Protein AF-S6SLD1-F1 (afdb_monomer)

Organism: NCBI:txid1194404

Foldseek 3Di:
DDDDPPPRWDDDPPFTDDPVVRWTPDFDPVPCVVDPDRTDDDLDDDDDPPPDPDDDDDDQAAEAEDPCVLCQQQLNDPPDPVSSVNSVVNNVVCVVLVQDSDPVSVVLVNVQVSVQRVDPVFFPDWDADPVAIKTWGWGWDHGSVRDIWIKTWMFGQDPSRYTYTDDIDTDD

InterPro domains:
  IPR022385 Rhs repeat-associated core [TIGR03696] (1-53)
  IPR050708 Type VI secretion system VgrG/RHS [PTHR32305] (1-53)

Secondary structure (DSSP, 8-state):
--B-TTT--EEETTEEEETTTTEESS--TTGGGG-S-TTPPPS-SSS---S--SS----S--EE--HHHHHHHTT---S-HHHHHHHHHHHHHHHHHT--SSHHHHHHHHHHHHHHHH-GGGEEEEEEETTEEEEEEEEEEE-TTS-EEEEEEEEEE-TTS-EEEEEEEEE-

Radius of gyration: 18.61 Å; Cα contacts (8 Å, |Δi|>4): 256; chains: 1; bounding box: 34×60×42 Å

Solvent-accessible surface area (backbone atoms only — not comparable to full-atom values): 10409 Å² total; per-residue (Å²): 137,65,82,50,87,90,75,75,40,49,63,55,99,87,50,58,35,42,77,93,77,73,37,57,82,65,79,61,92,73,50,76,83,78,44,99,58,73,58,66,70,72,63,60,96,86,73,82,80,75,90,67,93,66,81,94,74,95,64,93,54,48,64,43,72,58,77,71,50,55,35,31,51,59,41,62,32,80,91,42,75,71,57,28,53,54,9,41,55,38,26,54,48,31,55,61,19,49,44,49,102,44,72,68,34,51,47,54,54,51,51,51,52,43,52,52,73,69,45,76,91,35,60,75,47,74,54,72,58,100,91,46,39,35,38,33,32,52,44,82,44,64,25,61,60,75,35,72,42,38,34,46,32,33,27,37,50,45,97,84,49,32,34,32,60,73,48,78,41,81,54,133

Nearest PDB structures (foldseek):
  6cp9-assembly2_C  TM=9.437E-01  e=2.302E-13  Klebsiella pneumoniae 342
  6cp9-assembly4_G  TM=9.442E-01  e=2.039E-13  Klebsiella pneumoniae 342
  3doa-assembly1_A  TM=5.435E-01  e=3.043E+00  Staphylococcus aureus subsp. aureus Mu50
  6ud7-assembly1_A  TM=6.053E-01  e=4.939E+00  Homo sapiens
  6sn9-assembly1_E  TM=4.819E-01  e=3.435E+00  Escherichia coli

Sequence (172 aa):
QYFDVETGLHYNTFRYYDPEIGRFITQDPIGLSGGDNLYVYAPNPYGWVDPLGWCKGSENGSLEIAPGKFDYLFGRAASNAHNAARSNQLALEMKRLGVSDNSAGRQMLTEHLALSTKNQGNVMSTFSNQYGKFEVRESLFIGPSGKAANFQSTFQVLDDGTRKLITLIPLH

pLDDT: mean 70.53, std 22.32, range [30.64, 96.19]

Structure (mmCIF, N/CA/C/O backbone):
data_AF-S6SLD1-F1
#
_entry.id   AF-S6SLD1-F1
#
loop_
_atom_site.group_PDB
_atom_site.id
_atom_site.type_symbol
_atom_site.label_atom_id
_atom_site.label_alt_id
_atom_site.label_comp_id
_atom_site.label_asym_id
_atom_site.label_entity_id
_atom_site.label_seq_id
_atom_site.pdbx_PDB_ins_code
_atom_site.Cartn_x
_atom_site.Cartn_y
_atom_site.Cartn_z
_atom_site.occupancy
_atom_site.B_iso_or_equiv
_atom_site.auth_seq_id
_atom_site.auth_comp_id
_atom_site.auth_asym_id
_atom_site.auth_atom_id
_atom_site.pdbx_PDB_model_num
ATOM 1 N N . GLN A 1 1 ? -2.238 -29.899 3.021 1.00 44.25 1 GLN A N 1
ATOM 2 C CA . GLN A 1 1 ? -1.394 -30.328 1.888 1.00 44.25 1 GLN A CA 1
ATOM 3 C C . GLN A 1 1 ? -1.149 -31.821 2.065 1.00 44.25 1 GLN A C 1
ATOM 5 O O . GLN A 1 1 ? -0.704 -32.191 3.144 1.00 44.25 1 GLN A O 1
ATOM 10 N N . TYR A 1 2 ? -1.547 -32.666 1.107 1.00 31.75 2 TYR A N 1
ATOM 11 C CA . TYR A 1 2 ? -1.350 -34.122 1.183 1.00 31.75 2 TYR A CA 1
ATOM 12 C C . TYR A 1 2 ? -0.303 -34.516 0.142 1.00 31.75 2 TYR A C 1
ATOM 14 O O . TYR A 1 2 ? -0.370 -34.061 -0.999 1.00 31.75 2 TYR A O 1
ATOM 22 N N . PHE A 1 3 ? 0.697 -35.275 0.569 1.00 34.91 3 PHE A N 1
ATOM 23 C CA . PHE A 1 3 ? 1.792 -35.744 -0.269 1.00 34.91 3 PHE A CA 1
ATOM 24 C C . PHE A 1 3 ? 1.503 -37.197 -0.641 1.00 34.91 3 PHE A C 1
ATOM 26 O O . PHE A 1 3 ? 1.315 -38.013 0.260 1.00 34.91 3 PHE A O 1
ATOM 33 N N . ASP A 1 4 ? 1.417 -37.497 -1.937 1.00 39.97 4 ASP A N 1
ATOM 34 C CA . ASP A 1 4 ? 1.273 -38.866 -2.432 1.00 39.97 4 ASP A CA 1
ATOM 35 C C . ASP A 1 4 ? 2.647 -39.385 -2.880 1.00 39.97 4 ASP A C 1
ATOM 37 O O . ASP A 1 4 ? 3.289 -38.832 -3.776 1.00 39.97 4 ASP A O 1
ATOM 41 N N . VAL A 1 5 ? 3.117 -40.418 -2.182 1.00 39.75 5 VAL A N 1
ATOM 42 C CA . VAL A 1 5 ? 4.481 -40.958 -2.252 1.00 39.75 5 VAL A CA 1
ATOM 43 C C . VAL A 1 5 ? 4.741 -41.757 -3.532 1.00 39.75 5 VAL A C 1
ATOM 45 O O . VAL A 1 5 ? 5.901 -41.937 -3.891 1.00 39.75 5 VAL A O 1
ATOM 48 N N . GLU A 1 6 ? 3.711 -42.209 -4.252 1.00 47.53 6 GLU A N 1
ATOM 49 C CA . GLU A 1 6 ? 3.911 -43.110 -5.399 1.00 47.53 6 GLU A CA 1
ATOM 50 C C . GLU A 1 6 ? 4.171 -42.411 -6.745 1.00 47.53 6 GLU A C 1
ATOM 52 O O . GLU A 1 6 ? 4.686 -43.052 -7.657 1.00 47.53 6 GLU A O 1
ATOM 57 N N . THR A 1 7 ? 3.883 -41.110 -6.897 1.00 45.09 7 THR A N 1
ATOM 58 C CA . THR A 1 7 ? 4.038 -40.409 -8.196 1.00 45.09 7 THR A CA 1
ATOM 59 C C . THR A 1 7 ? 4.957 -39.190 -8.171 1.00 45.09 7 THR A C 1
ATOM 61 O O . THR A 1 7 ? 5.269 -38.648 -9.227 1.00 45.09 7 THR A O 1
ATOM 64 N N . GLY A 1 8 ? 5.392 -38.728 -6.993 1.00 47.50 8 GLY A N 1
ATOM 65 C CA . GLY A 1 8 ? 6.176 -37.490 -6.863 1.00 47.50 8 GLY A CA 1
ATOM 66 C C . GLY A 1 8 ? 5.401 -36.214 -7.233 1.00 47.50 8 GLY A C 1
ATOM 67 O O . GLY A 1 8 ? 5.978 -35.128 -7.259 1.00 47.50 8 GLY A O 1
ATOM 68 N N . LEU A 1 9 ? 4.095 -36.325 -7.502 1.00 42.97 9 LEU A N 1
ATOM 69 C CA . LEU A 1 9 ? 3.230 -35.222 -7.903 1.00 42.97 9 LEU A CA 1
ATOM 70 C C . LEU A 1 9 ? 2.500 -34.643 -6.691 1.00 42.97 9 LEU A C 1
ATOM 72 O O . LEU A 1 9 ? 1.964 -35.357 -5.843 1.00 42.97 9 LEU A O 1
ATOM 76 N N . HIS A 1 10 ? 2.434 -33.315 -6.632 1.00 42.06 10 HIS A N 1
ATOM 77 C CA . HIS A 1 10 ? 1.720 -32.616 -5.570 1.00 42.06 10 HIS A CA 1
ATOM 78 C C . HIS A 1 10 ? 0.305 -32.268 -6.035 1.00 42.06 10 HIS A C 1
ATOM 80 O O . HIS A 1 10 ? 0.115 -31.475 -6.960 1.00 42.06 10 HIS A O 1
ATOM 86 N N . TYR A 1 11 ? -0.697 -32.850 -5.374 1.00 34.38 11 TYR A N 1
ATOM 87 C CA . TYR A 1 11 ? -2.103 -32.566 -5.646 1.00 34.38 11 TYR A CA 1
ATOM 88 C C . TYR A 1 11 ? -2.521 -31.248 -4.981 1.00 34.38 11 TYR A C 1
ATOM 90 O O . TYR A 1 11 ? -2.506 -31.133 -3.752 1.00 34.38 11 TYR A O 1
ATOM 98 N N . ASN A 1 12 ? -2.915 -30.254 -5.783 1.00 40.66 12 ASN A N 1
ATOM 99 C CA . ASN A 1 12 ? -3.479 -28.997 -5.292 1.00 40.66 12 ASN A CA 1
ATOM 100 C C . ASN A 1 12 ? -4.874 -28.797 -5.894 1.00 40.66 12 ASN A C 1
ATOM 102 O O . ASN A 1 12 ? -5.021 -28.335 -7.025 1.00 40.66 12 ASN A O 1
ATOM 106 N N . THR A 1 13 ? -5.866 -29.228 -5.107 1.00 49.62 13 THR A N 1
ATOM 107 C CA . THR A 1 13 ? -7.328 -29.121 -5.275 1.00 49.62 13 THR A CA 1
ATOM 108 C C . THR A 1 13 ? -7.927 -29.578 -6.616 1.00 49.62 13 THR A C 1
ATOM 110 O O . THR A 1 13 ? -8.766 -30.475 -6.576 1.00 49.62 13 THR A O 1
ATOM 113 N N . PHE A 1 14 ? -7.512 -29.055 -7.777 1.00 41.00 14 PHE A N 1
ATOM 114 C CA . PHE A 1 14 ? -8.045 -29.439 -9.100 1.00 41.00 14 PHE A CA 1
ATOM 115 C C . PHE A 1 14 ? -7.012 -29.595 -10.233 1.00 41.00 14 PHE A C 1
ATOM 117 O O . PHE A 1 14 ? -7.414 -29.821 -11.375 1.00 41.00 14 PHE A O 1
ATOM 124 N N . ARG A 1 15 ? -5.698 -29.495 -9.974 1.00 48.22 15 ARG A N 1
ATOM 125 C CA . ARG A 1 15 ? -4.665 -29.749 -11.000 1.00 48.22 15 ARG A CA 1
ATOM 126 C C . ARG A 1 15 ? -3.425 -30.437 -10.448 1.00 48.22 15 ARG A C 1
ATOM 128 O O . ARG A 1 15 ? -3.032 -30.225 -9.303 1.00 48.22 15 ARG A O 1
ATOM 135 N N . TYR A 1 16 ? -2.796 -31.221 -11.318 1.00 43.38 16 TYR A N 1
ATOM 136 C CA . TYR A 1 16 ? -1.529 -31.894 -11.059 1.00 43.38 16 TYR A CA 1
ATOM 137 C C . TYR A 1 16 ? -0.365 -30.959 -11.418 1.00 43.38 16 TYR A C 1
ATOM 139 O O . TYR A 1 16 ? -0.314 -30.398 -12.518 1.00 43.38 16 TYR A O 1
ATOM 147 N N . TYR A 1 17 ? 0.540 -30.758 -10.462 1.00 40.16 17 TYR A N 1
ATOM 148 C CA . TYR A 1 17 ? 1.777 -29.998 -10.627 1.00 40.16 17 TYR A CA 1
ATOM 149 C C . TYR A 1 17 ? 2.955 -30.964 -10.732 1.00 40.16 17 TYR A C 1
ATOM 151 O O . TYR A 1 17 ? 3.095 -31.839 -9.874 1.00 40.16 17 TYR A O 1
ATOM 159 N N . ASP A 1 18 ? 3.788 -30.780 -11.757 1.00 44.66 18 ASP A N 1
ATOM 160 C CA . ASP A 1 18 ? 5.010 -31.555 -11.956 1.00 44.66 18 ASP A CA 1
ATOM 161 C C . ASP A 1 18 ? 6.235 -30.731 -11.498 1.00 44.66 18 ASP A C 1
ATOM 163 O O . ASP A 1 18 ? 6.575 -29.713 -12.123 1.00 44.66 18 ASP A O 1
ATOM 167 N N . PRO A 1 19 ? 6.888 -31.131 -10.390 1.00 42.94 19 PRO A N 1
ATOM 168 C CA . PRO A 1 19 ? 8.026 -30.415 -9.832 1.00 42.94 19 PRO A CA 1
ATOM 169 C C . PRO A 1 19 ? 9.317 -30.538 -10.654 1.00 42.94 19 PRO A C 1
ATOM 171 O O . PRO A 1 19 ? 10.206 -29.714 -10.447 1.00 42.94 19 PRO A O 1
ATOM 174 N N . GLU A 1 20 ? 9.446 -31.487 -11.589 1.00 44.47 20 GLU A N 1
ATOM 175 C CA . GLU A 1 20 ? 10.663 -31.624 -12.409 1.00 44.47 20 GLU A CA 1
ATOM 176 C C . GLU A 1 20 ? 10.761 -30.548 -13.497 1.00 44.47 20 GLU A C 1
ATOM 178 O O . GLU A 1 20 ? 11.855 -30.143 -13.894 1.00 44.47 20 GLU A O 1
ATOM 183 N N . ILE A 1 21 ? 9.617 -30.049 -13.969 1.00 44.12 21 ILE A N 1
ATOM 184 C CA . ILE A 1 21 ? 9.541 -29.116 -15.101 1.00 44.12 21 ILE A CA 1
ATOM 185 C C . ILE A 1 21 ? 9.052 -27.716 -14.724 1.00 44.12 21 ILE A C 1
ATOM 187 O O . ILE A 1 21 ? 9.109 -26.821 -15.568 1.00 44.12 21 ILE A O 1
ATOM 191 N N . GLY A 1 22 ? 8.574 -27.517 -13.490 1.00 48.03 22 GLY A N 1
ATOM 192 C CA . GLY A 1 22 ? 8.152 -26.212 -12.972 1.00 48.03 22 GLY A CA 1
ATOM 193 C C . GLY A 1 22 ? 6.896 -25.641 -13.638 1.00 48.03 22 GLY A C 1
ATOM 194 O O . GLY A 1 22 ? 6.783 -24.424 -13.785 1.00 48.03 22 GLY A O 1
ATOM 195 N N . ARG A 1 23 ? 5.970 -26.495 -14.101 1.00 40.22 23 ARG A N 1
ATOM 196 C CA . ARG A 1 23 ? 4.750 -26.084 -14.832 1.00 40.22 23 ARG A CA 1
ATOM 197 C C . ARG A 1 23 ? 3.560 -26.978 -14.486 1.00 40.22 23 ARG A C 1
ATOM 199 O O . ARG A 1 23 ? 3.723 -28.122 -14.068 1.00 40.22 23 ARG A O 1
ATOM 206 N N . PHE A 1 24 ? 2.350 -26.465 -14.700 1.00 47.28 24 PHE A N 1
ATOM 207 C CA . PHE A 1 24 ? 1.130 -27.270 -14.629 1.00 47.28 24 PHE A CA 1
ATOM 208 C C . PHE A 1 24 ? 0.946 -28.084 -15.914 1.00 47.28 24 PHE A C 1
ATOM 210 O O . PHE A 1 24 ? 1.130 -27.565 -17.014 1.00 47.28 24 PHE A O 1
ATOM 217 N N . ILE A 1 25 ? 0.525 -29.343 -15.780 1.00 43.56 25 ILE A N 1
ATOM 218 C CA . ILE A 1 25 ? 0.263 -30.239 -16.923 1.00 43.56 25 ILE A CA 1
ATOM 219 C C . ILE A 1 25 ? -1.162 -30.089 -17.493 1.00 43.56 25 ILE A C 1
ATOM 221 O O . ILE A 1 25 ? -1.564 -30.837 -18.378 1.00 43.56 25 ILE A O 1
ATOM 225 N N . THR A 1 26 ? -1.949 -29.133 -16.983 1.00 40.78 26 THR A N 1
ATOM 226 C CA . THR A 1 26 ? -3.359 -28.905 -17.354 1.00 40.78 26 THR A CA 1
ATOM 227 C C . THR A 1 26 ? -3.648 -27.419 -17.591 1.00 40.78 26 THR A C 1
ATOM 229 O O . THR A 1 26 ? -3.170 -26.559 -16.857 1.00 40.78 26 THR A O 1
ATOM 232 N N . GLN A 1 27 ? -4.432 -27.131 -18.635 1.00 40.22 27 GLN A N 1
ATOM 233 C CA . GLN A 1 27 ? -4.681 -25.794 -19.196 1.00 40.22 27 GLN A CA 1
ATOM 234 C C . GLN A 1 27 ? -5.633 -24.940 -18.325 1.00 40.22 27 GLN A C 1
ATOM 236 O O . GLN A 1 27 ? -6.609 -25.470 -17.792 1.00 40.22 27 GLN A O 1
ATOM 241 N N . ASP A 1 28 ? -5.355 -23.634 -18.186 1.00 38.69 28 ASP A N 1
ATOM 242 C CA . ASP A 1 28 ? -6.126 -22.623 -17.422 1.00 38.69 28 ASP A CA 1
ATOM 243 C C . ASP A 1 28 ? -7.572 -22.423 -17.957 1.00 38.69 28 ASP A C 1
ATOM 245 O O . ASP A 1 28 ? -7.722 -22.317 -19.177 1.00 38.69 28 ASP A O 1
ATOM 249 N N . PRO A 1 29 ? -8.655 -22.362 -17.133 1.00 42.44 29 PRO A N 1
ATOM 250 C CA . PRO A 1 29 ? -10.024 -22.234 -17.631 1.00 42.44 29 PRO A CA 1
ATOM 251 C C . PRO A 1 29 ? -10.415 -20.779 -17.970 1.00 42.44 29 PRO A C 1
ATOM 253 O O . PRO A 1 29 ? -11.464 -20.585 -18.577 1.00 42.44 29 PRO A O 1
ATOM 256 N N . ILE A 1 30 ? -9.615 -19.763 -17.600 1.00 40.09 30 ILE A N 1
ATOM 257 C CA . ILE A 1 30 ? -9.877 -18.336 -17.905 1.00 40.09 30 ILE A CA 1
ATOM 258 C C . ILE A 1 30 ? -9.419 -17.938 -19.322 1.00 40.09 30 ILE A C 1
ATOM 260 O O . ILE A 1 30 ? -9.819 -16.897 -19.848 1.00 40.09 30 ILE A O 1
ATOM 264 N N . GLY A 1 31 ? -8.626 -18.784 -19.983 1.00 43.62 31 GLY A N 1
ATOM 265 C CA . GLY A 1 31 ? -8.135 -18.534 -21.338 1.00 43.62 31 GLY A CA 1
ATOM 266 C C . GLY A 1 31 ? -7.283 -17.260 -21.455 1.00 43.62 31 GLY A C 1
ATOM 267 O O . GLY A 1 31 ? -6.686 -16.785 -20.493 1.00 43.62 31 GLY A O 1
ATOM 268 N N . LEU A 1 32 ? -7.226 -16.687 -22.660 1.00 38.78 32 LEU A N 1
ATOM 269 C CA . LEU A 1 32 ? -6.359 -15.553 -23.031 1.00 38.78 32 LEU A CA 1
ATOM 270 C C . LEU A 1 32 ? -6.637 -14.232 -22.283 1.00 38.78 32 LEU A C 1
ATOM 272 O O . LEU A 1 32 ? -5.892 -13.270 -22.447 1.00 38.78 32 LEU A O 1
ATOM 276 N N . SER A 1 33 ? -7.671 -14.158 -21.440 1.00 45.25 33 SER A N 1
ATOM 277 C CA . SER A 1 33 ? -7.906 -12.991 -20.577 1.00 45.25 33 SER A CA 1
ATOM 278 C C . SER A 1 33 ? -6.978 -12.936 -19.353 1.00 45.25 33 SER A C 1
ATOM 280 O O . SER A 1 33 ? -6.928 -11.900 -18.696 1.00 45.25 33 SER A O 1
ATOM 282 N N . GLY A 1 34 ? -6.227 -14.011 -19.068 1.00 42.94 34 GLY A N 1
ATOM 283 C CA . GLY A 1 34 ? -5.207 -14.082 -18.010 1.00 42.94 34 GLY A CA 1
ATOM 284 C C . GLY A 1 34 ? -3.774 -13.743 -18.456 1.00 42.94 34 GLY A C 1
ATOM 285 O O . GLY A 1 34 ? -2.864 -13.753 -17.629 1.00 42.94 34 GLY A O 1
ATOM 286 N N . GLY A 1 35 ? -3.563 -13.430 -19.741 1.00 44.56 35 GLY A N 1
ATOM 287 C CA . GLY A 1 35 ? -2.254 -13.141 -20.343 1.00 44.56 35 GLY A CA 1
ATOM 288 C C . GLY A 1 35 ? -1.849 -14.137 -21.439 1.00 44.56 35 GLY A C 1
ATOM 289 O O . GLY A 1 35 ? -2.430 -15.211 -21.573 1.00 44.56 35 GLY A O 1
ATOM 290 N N . ASP A 1 36 ? -0.823 -13.786 -22.222 1.00 42.28 36 ASP A N 1
ATOM 291 C CA . ASP A 1 36 ? -0.394 -14.540 -23.418 1.00 42.28 36 ASP A CA 1
ATOM 292 C C . ASP A 1 36 ? 0.282 -15.893 -23.115 1.00 42.28 36 ASP A C 1
ATOM 294 O O . ASP A 1 36 ? 0.607 -16.648 -24.032 1.00 42.28 36 ASP A O 1
ATOM 298 N N . ASN A 1 37 ? 0.513 -16.227 -21.840 1.00 43.69 37 ASN A N 1
ATOM 299 C CA . ASN A 1 37 ? 1.206 -17.451 -21.447 1.00 43.69 37 ASN A CA 1
ATOM 300 C C . ASN A 1 37 ? 0.351 -18.318 -20.515 1.00 43.69 37 ASN A C 1
ATOM 302 O O . ASN A 1 37 ? 0.411 -18.217 -19.293 1.00 43.69 37 ASN A O 1
ATOM 306 N N . LEU A 1 38 ? -0.409 -19.219 -21.136 1.00 40.12 38 LEU A N 1
ATOM 307 C CA . LEU A 1 38 ? -1.368 -20.149 -20.521 1.00 40.12 38 LEU A CA 1
ATOM 308 C C . LEU A 1 38 ? -0.726 -21.231 -19.622 1.00 40.12 38 LEU A C 1
ATOM 310 O O . LEU A 1 38 ? -1.438 -22.065 -19.065 1.00 40.12 38 LEU A O 1
ATOM 314 N N . TYR A 1 39 ? 0.607 -21.240 -19.509 1.00 38.19 39 TYR A N 1
ATOM 315 C CA . TYR A 1 39 ? 1.396 -22.173 -18.695 1.00 38.19 39 TYR A CA 1
ATOM 316 C C . TYR A 1 39 ? 2.207 -21.473 -17.596 1.00 38.19 39 TYR A C 1
ATOM 318 O O . TYR A 1 39 ? 2.984 -22.128 -16.898 1.00 38.19 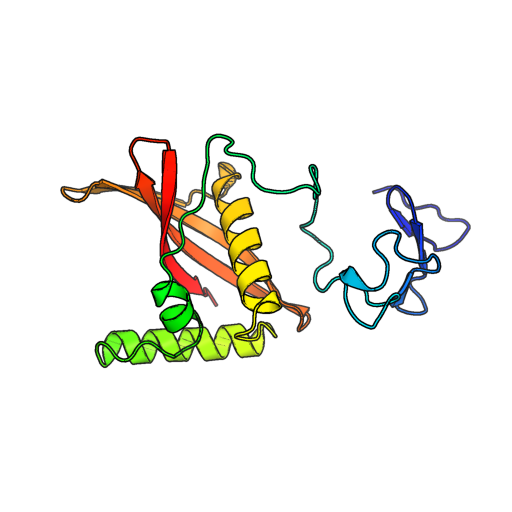39 TYR A O 1
ATOM 326 N N . VAL A 1 40 ? 2.075 -20.149 -17.451 1.00 41.47 40 VAL A N 1
ATOM 327 C CA . VAL A 1 40 ? 2.816 -19.401 -16.434 1.00 41.47 40 VAL A CA 1
ATOM 328 C C . VAL A 1 40 ? 2.241 -19.685 -15.056 1.00 41.47 40 VAL A C 1
ATOM 330 O O . VAL A 1 40 ? 1.076 -19.440 -14.756 1.00 41.47 40 VAL A O 1
ATOM 333 N N . TYR A 1 41 ? 3.118 -20.205 -14.207 1.00 41.03 41 TYR A N 1
ATOM 334 C CA . TYR A 1 41 ? 2.926 -20.286 -12.775 1.00 41.03 41 TYR A CA 1
ATOM 335 C C . TYR A 1 41 ? 2.703 -18.874 -12.216 1.00 41.03 41 TYR A C 1
ATOM 337 O O . TYR A 1 41 ? 3.535 -17.986 -12.421 1.00 41.03 41 TYR A O 1
ATOM 345 N N . ALA A 1 42 ? 1.570 -18.659 -11.541 1.00 40.88 42 ALA A N 1
ATOM 346 C CA . ALA A 1 42 ? 1.273 -17.396 -10.878 1.00 40.88 42 ALA A CA 1
ATOM 347 C C . ALA A 1 42 ? 2.448 -16.998 -9.958 1.00 40.88 42 ALA A C 1
ATOM 349 O O . ALA A 1 42 ? 3.018 -17.858 -9.283 1.00 40.88 42 ALA A O 1
ATOM 350 N N . PRO A 1 43 ? 2.833 -15.715 -9.911 1.00 44.59 43 PRO A N 1
ATOM 351 C CA . PRO A 1 43 ? 4.124 -15.284 -9.380 1.00 44.59 43 PRO A CA 1
ATOM 352 C C . PRO A 1 43 ? 4.234 -15.290 -7.842 1.00 44.59 43 PRO A C 1
ATOM 354 O O . PRO A 1 43 ? 4.994 -14.486 -7.305 1.00 44.59 43 PRO A O 1
ATOM 357 N N . ASN A 1 44 ? 3.508 -16.154 -7.112 1.00 43.03 44 ASN A N 1
ATOM 358 C CA . ASN A 1 44 ? 3.726 -16.362 -5.674 1.00 43.03 44 ASN A CA 1
ATOM 359 C C . ASN A 1 44 ? 3.000 -17.615 -5.083 1.00 43.03 44 ASN A C 1
ATOM 361 O O . ASN A 1 44 ? 1.768 -17.635 -5.081 1.00 43.03 44 ASN A O 1
ATOM 365 N N . PRO A 1 45 ? 3.700 -18.622 -4.506 1.00 35.25 45 PRO A N 1
ATOM 366 C CA . PRO A 1 45 ? 3.109 -19.903 -4.065 1.00 35.25 45 PRO A CA 1
ATOM 367 C C . PRO A 1 45 ? 2.336 -19.958 -2.733 1.00 35.25 45 PRO A C 1
ATOM 369 O O . PRO A 1 45 ? 1.765 -21.007 -2.446 1.00 35.25 45 PRO A O 1
ATOM 372 N N . TYR A 1 46 ? 2.363 -18.936 -1.865 1.00 38.72 46 TYR A N 1
ATOM 373 C CA . TYR A 1 46 ? 1.998 -19.134 -0.441 1.00 38.72 46 TYR A CA 1
ATOM 374 C C . TYR A 1 46 ? 0.777 -18.363 0.091 1.00 38.72 46 TYR A C 1
ATOM 376 O O . TYR A 1 46 ? 0.469 -18.495 1.273 1.00 38.72 46 TYR A O 1
ATOM 384 N N . GLY A 1 47 ? 0.056 -17.582 -0.722 1.00 38.06 47 GLY A N 1
ATOM 385 C CA . GLY A 1 47 ? -0.968 -16.666 -0.176 1.00 38.06 47 GLY A CA 1
ATOM 386 C C . GLY A 1 47 ? -2.336 -16.635 -0.849 1.00 38.06 47 GLY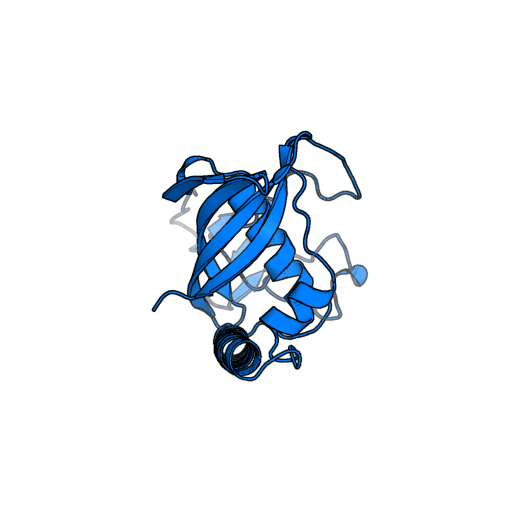 A C 1
ATOM 387 O O . GLY A 1 47 ? -3.256 -16.037 -0.299 1.00 38.06 47 GLY A O 1
ATOM 388 N N . TRP A 1 48 ? -2.502 -17.242 -2.020 1.00 39.62 48 TRP A N 1
ATOM 389 C CA . TRP A 1 48 ? -3.679 -16.978 -2.843 1.00 39.62 48 TRP A CA 1
ATOM 390 C C . TRP A 1 48 ? -4.732 -18.061 -2.655 1.00 39.62 48 TRP A C 1
ATOM 392 O O . TRP A 1 48 ? -4.927 -18.942 -3.486 1.00 39.62 48 TRP A O 1
ATOM 402 N N . VAL A 1 49 ? -5.427 -17.975 -1.523 1.00 35.22 49 VAL A N 1
ATOM 403 C CA . VAL A 1 49 ? -6.829 -18.379 -1.500 1.00 35.22 49 VAL A CA 1
ATOM 404 C C . VAL A 1 49 ? -7.582 -17.225 -2.152 1.00 35.22 49 VAL A C 1
ATOM 406 O O . VAL A 1 49 ? -7.698 -16.160 -1.551 1.00 35.22 49 VAL A O 1
ATOM 409 N N . ASP A 1 50 ? -8.043 -17.417 -3.385 1.00 40.97 50 ASP A N 1
ATOM 410 C CA . ASP A 1 50 ? -9.122 -16.626 -3.973 1.00 40.97 50 ASP A CA 1
ATOM 411 C C . ASP A 1 50 ? -10.438 -17.362 -3.678 1.00 40.97 50 ASP A C 1
ATOM 413 O O . ASP A 1 50 ? -10.736 -18.356 -4.342 1.00 40.97 50 ASP A O 1
ATOM 417 N N . PRO A 1 51 ? -11.213 -16.961 -2.653 1.00 42.44 51 PRO A N 1
ATOM 418 C CA . PRO A 1 51 ? -12.459 -17.635 -2.336 1.00 42.44 51 PRO A CA 1
ATOM 419 C C . PRO A 1 51 ? -13.635 -17.150 -3.195 1.00 42.44 51 PRO A C 1
ATOM 421 O O . PRO A 1 51 ? -14.713 -17.719 -3.045 1.00 42.44 51 PRO A O 1
ATOM 424 N N . LEU A 1 52 ? -13.500 -16.097 -4.021 1.00 39.12 52 LEU A N 1
ATOM 425 C CA . LEU A 1 52 ? -14.678 -15.445 -4.621 1.00 39.12 52 LEU A CA 1
ATOM 426 C C . LEU A 1 52 ? -14.568 -15.059 -6.098 1.00 39.12 52 LEU A C 1
ATOM 428 O O . LEU A 1 52 ? -15.620 -14.877 -6.698 1.00 39.12 52 LEU A O 1
ATOM 432 N N . GLY A 1 53 ? -13.382 -14.964 -6.703 1.00 36.41 53 GLY A N 1
ATOM 433 C CA . GLY A 1 53 ? -13.144 -14.903 -8.152 1.00 36.41 53 GLY A CA 1
ATOM 434 C C . GLY A 1 53 ? -13.909 -13.872 -8.991 1.00 36.41 53 GLY A C 1
ATOM 435 O O . GLY A 1 53 ? -13.808 -13.917 -10.213 1.00 36.41 53 GLY A O 1
ATOM 436 N N . TRP A 1 54 ? -14.760 -13.023 -8.425 1.00 30.64 54 TRP A N 1
ATOM 437 C CA . TRP A 1 54 ? -15.789 -12.310 -9.173 1.00 30.64 54 TRP A CA 1
ATOM 438 C C . TRP A 1 54 ? -15.943 -10.901 -8.575 1.00 30.64 54 TRP A C 1
ATOM 440 O O . TRP A 1 54 ? -16.027 -10.704 -7.369 1.00 30.64 54 TRP A O 1
ATOM 450 N N . CYS A 1 55 ? -15.887 -9.918 -9.469 1.00 34.00 55 CYS A N 1
ATOM 451 C CA . CYS A 1 55 ? -16.087 -8.473 -9.340 1.00 34.00 55 CYS A CA 1
ATOM 452 C C . CYS A 1 55 ? -16.697 -7.888 -8.040 1.00 34.00 55 CYS A C 1
ATOM 454 O O . CYS A 1 55 ? -17.721 -8.349 -7.561 1.00 34.00 55 CYS A O 1
ATOM 456 N N . LYS A 1 56 ? -16.149 -6.731 -7.612 1.00 43.31 56 LYS A N 1
ATOM 457 C CA . LYS A 1 56 ? -16.775 -5.663 -6.789 1.00 43.31 56 LYS A CA 1
ATOM 458 C C . LYS A 1 56 ? -17.852 -6.131 -5.785 1.00 43.31 56 LYS A C 1
ATOM 460 O O . LYS A 1 56 ? -19.040 -6.050 -6.077 1.00 43.31 56 LYS A O 1
ATOM 465 N N . GLY A 1 57 ? -17.433 -6.460 -4.565 1.00 32.88 57 GLY A N 1
ATOM 466 C CA . GLY A 1 57 ? -18.320 -6.657 -3.414 1.00 32.88 57 GLY A CA 1
ATOM 467 C C . GLY A 1 57 ? -17.807 -5.897 -2.195 1.00 32.88 57 GLY A C 1
ATOM 468 O O . GLY A 1 57 ? -16.664 -6.069 -1.779 1.00 32.88 57 GLY A O 1
ATOM 469 N N . SER A 1 58 ? -18.638 -4.997 -1.675 1.00 45.09 58 SER A N 1
ATOM 470 C CA . SER A 1 58 ? -18.486 -4.361 -0.370 1.00 45.09 58 SER A CA 1
ATOM 471 C C . SER A 1 58 ? -18.696 -5.427 0.705 1.00 45.09 58 SER A C 1
ATOM 473 O O . SER A 1 58 ? -19.813 -5.889 0.894 1.00 45.09 58 SER A O 1
ATOM 475 N N . GLU A 1 59 ? -17.637 -5.815 1.412 1.00 40.16 59 GLU A N 1
ATOM 476 C CA . GLU A 1 59 ? -17.743 -6.680 2.590 1.00 40.16 59 GLU A CA 1
ATOM 477 C C . GLU A 1 59 ? -16.776 -6.131 3.655 1.00 40.16 59 GLU A C 1
ATOM 479 O O . GLU A 1 59 ? -15.560 -6.276 3.535 1.00 40.16 59 GLU A O 1
ATOM 484 N N . ASN A 1 60 ? -17.323 -5.417 4.643 1.00 42.59 60 ASN A N 1
ATOM 485 C CA . ASN A 1 60 ? -16.729 -4.986 5.920 1.00 42.59 60 ASN A CA 1
ATOM 486 C C . ASN A 1 60 ? -15.205 -5.199 6.077 1.00 42.59 60 ASN A C 1
ATOM 488 O O . ASN A 1 60 ? -14.750 -6.196 6.638 1.00 42.59 60 ASN A O 1
ATOM 492 N N . GLY A 1 61 ? -14.420 -4.224 5.606 1.00 53.88 61 GLY A N 1
ATOM 493 C CA . GLY A 1 61 ? -12.951 -4.254 5.649 1.00 53.88 61 GLY A CA 1
ATOM 494 C C . GLY A 1 61 ? -12.275 -3.709 4.390 1.00 53.88 61 GLY A C 1
ATOM 495 O O . GLY A 1 61 ? -11.190 -4.170 4.034 1.00 53.88 61 GLY A O 1
ATOM 496 N N . SER A 1 62 ? -12.911 -2.759 3.698 1.00 75.56 62 SER A N 1
ATOM 497 C CA . SER A 1 62 ? -12.389 -2.113 2.492 1.00 75.56 62 SER A CA 1
ATOM 498 C C . SER A 1 62 ? -10.993 -1.546 2.741 1.00 75.56 62 SER A C 1
ATOM 500 O O . SER A 1 62 ? -10.759 -0.836 3.717 1.00 75.56 62 SER A O 1
ATOM 502 N N . LEU A 1 63 ? -10.052 -1.866 1.857 1.00 84.44 63 LEU A N 1
ATOM 503 C CA . LEU A 1 63 ? -8.766 -1.185 1.784 1.00 84.44 63 LEU A CA 1
ATOM 504 C C . LEU A 1 63 ? -8.919 0.038 0.876 1.00 84.44 63 LEU A C 1
ATOM 506 O O . LEU A 1 63 ? -9.340 -0.097 -0.271 1.00 84.44 63 LEU A O 1
ATOM 510 N N . GLU A 1 64 ? -8.514 1.212 1.352 1.00 89.38 64 GLU A N 1
ATOM 511 C CA . GLU A 1 64 ? -8.383 2.414 0.526 1.00 89.38 64 GLU A CA 1
ATOM 512 C C . GLU A 1 64 ? -6.899 2.745 0.314 1.00 89.38 64 GLU A C 1
ATOM 514 O O . GLU A 1 64 ? -6.163 3.013 1.265 1.00 89.38 64 GLU A O 1
ATOM 519 N N . ILE A 1 65 ? -6.455 2.781 -0.945 1.00 86.50 65 ILE A N 1
ATOM 520 C CA . ILE A 1 65 ? -5.142 3.309 -1.334 1.00 86.50 65 ILE A CA 1
ATOM 521 C C . ILE A 1 65 ? -5.375 4.548 -2.198 1.00 86.50 65 ILE A C 1
ATOM 523 O O . ILE A 1 65 ? -5.901 4.454 -3.305 1.00 86.50 65 ILE A O 1
ATOM 527 N N . ALA A 1 66 ? -4.967 5.721 -1.709 1.00 85.38 66 ALA A N 1
ATOM 528 C CA . ALA A 1 66 ? -5.072 6.944 -2.501 1.00 85.38 66 ALA A CA 1
ATOM 529 C C . ALA A 1 66 ? -4.174 6.854 -3.757 1.00 85.38 66 ALA A C 1
ATOM 531 O O . ALA A 1 66 ? -3.044 6.379 -3.640 1.00 85.38 66 ALA A O 1
ATOM 532 N N . PRO A 1 67 ? -4.597 7.356 -4.936 1.00 76.44 67 PRO A N 1
ATOM 533 C CA . PRO A 1 67 ? -3.846 7.198 -6.189 1.00 76.44 67 PRO A CA 1
ATOM 534 C C . PRO A 1 67 ? -2.374 7.633 -6.110 1.00 76.44 67 PRO A C 1
ATOM 536 O O . PRO A 1 67 ? -1.486 6.898 -6.539 1.00 76.44 67 PRO A O 1
ATOM 539 N N . GLY A 1 68 ? -2.097 8.770 -5.458 1.00 82.88 68 GLY A N 1
ATOM 540 C CA . GLY A 1 68 ? -0.732 9.279 -5.265 1.00 82.88 68 GLY A CA 1
ATOM 541 C C . GLY A 1 68 ? 0.152 8.422 -4.347 1.00 82.88 68 GLY A C 1
ATOM 542 O O . GLY A 1 68 ? 1.354 8.658 -4.249 1.00 82.88 68 GLY A O 1
ATOM 543 N N . LYS A 1 69 ? -0.401 7.406 -3.667 1.00 87.06 69 LYS A N 1
ATOM 544 C CA . LYS A 1 69 ? 0.400 6.451 -2.889 1.00 87.06 69 LYS A CA 1
ATOM 545 C C . LYS A 1 69 ? 1.208 5.541 -3.795 1.00 87.06 69 LYS A C 1
ATOM 547 O O . LYS A 1 69 ? 2.345 5.260 -3.447 1.00 87.06 69 LYS A O 1
ATOM 552 N N . PHE A 1 70 ? 0.699 5.145 -4.961 1.00 87.38 70 PHE A N 1
ATOM 553 C CA . PHE A 1 70 ? 1.507 4.367 -5.904 1.00 87.38 70 PHE A CA 1
ATOM 554 C C . PHE A 1 70 ? 2.698 5.167 -6.420 1.00 87.38 70 PHE A C 1
ATOM 556 O O . PHE A 1 70 ? 3.786 4.616 -6.548 1.00 87.38 70 PHE A O 1
ATOM 563 N N . ASP A 1 71 ? 2.535 6.475 -6.620 1.00 86.81 71 ASP A N 1
ATOM 564 C CA . ASP A 1 71 ? 3.664 7.338 -6.964 1.00 86.81 71 ASP A CA 1
ATOM 565 C C . ASP A 1 71 ? 4.731 7.298 -5.860 1.00 86.81 71 ASP A C 1
ATOM 567 O O . ASP A 1 71 ? 5.914 7.167 -6.148 1.00 86.81 71 ASP A O 1
ATOM 571 N N . TYR A 1 72 ? 4.330 7.304 -4.586 1.00 86.88 72 TYR A N 1
ATOM 572 C CA . TYR A 1 72 ? 5.257 7.140 -3.464 1.00 86.88 72 TYR A CA 1
ATOM 573 C C . TYR A 1 72 ? 5.908 5.748 -3.399 1.00 86.88 72 TYR A C 1
ATOM 575 O O . TYR A 1 72 ? 7.116 5.659 -3.180 1.00 86.88 72 TYR A O 1
ATOM 583 N N . LEU A 1 73 ? 5.144 4.671 -3.608 1.00 87.12 73 LEU A N 1
ATOM 584 C CA . LEU A 1 73 ? 5.652 3.292 -3.565 1.00 87.12 73 LEU A CA 1
ATOM 585 C C . LEU A 1 73 ? 6.693 3.012 -4.660 1.00 87.12 73 LEU A C 1
ATOM 587 O O . LEU A 1 73 ? 7.611 2.225 -4.447 1.00 87.12 73 LEU A O 1
ATOM 591 N N . PHE A 1 74 ? 6.573 3.683 -5.807 1.00 89.06 74 PHE A N 1
ATOM 592 C CA . PHE A 1 74 ? 7.419 3.466 -6.982 1.00 89.06 74 PHE A CA 1
ATOM 593 C C . PHE A 1 74 ? 8.393 4.619 -7.278 1.00 89.06 74 PHE A C 1
ATOM 595 O O . PHE A 1 74 ? 8.848 4.766 -8.410 1.00 89.06 74 PHE A O 1
ATOM 602 N N . GLY A 1 75 ? 8.757 5.436 -6.284 1.00 85.19 75 GLY A N 1
ATOM 603 C CA . GLY A 1 75 ? 9.848 6.416 -6.445 1.00 85.19 75 GLY A CA 1
ATOM 604 C C . GLY A 1 75 ? 9.472 7.706 -7.178 1.00 85.19 75 GLY A C 1
ATOM 605 O O . GLY A 1 75 ? 10.345 8.493 -7.526 1.00 85.19 75 GLY A O 1
ATOM 606 N N . ARG A 1 76 ? 8.185 7.942 -7.441 1.00 83.06 76 ARG A N 1
ATOM 607 C CA . ARG A 1 76 ? 7.669 9.101 -8.190 1.00 83.06 76 ARG A CA 1
ATOM 608 C C . ARG A 1 76 ? 7.182 10.243 -7.285 1.00 83.06 76 ARG A C 1
ATOM 610 O O . ARG A 1 76 ? 6.641 11.228 -7.784 1.00 83.06 76 ARG A O 1
ATOM 617 N N . ALA A 1 77 ? 7.376 10.164 -5.964 1.00 77.62 77 ALA A N 1
ATOM 618 C CA . ALA A 1 77 ? 7.005 11.248 -5.051 1.00 77.62 77 ALA A CA 1
ATOM 619 C C . ALA A 1 77 ? 8.014 12.412 -5.090 1.00 77.62 77 ALA A C 1
ATOM 621 O O . ALA A 1 77 ? 9.116 12.315 -4.556 1.00 77.62 77 ALA A O 1
ATOM 622 N N . ALA A 1 78 ? 7.600 13.549 -5.658 1.00 63.91 78 ALA A N 1
ATOM 623 C CA . ALA A 1 78 ? 8.435 14.748 -5.813 1.00 63.91 78 ALA A CA 1
ATOM 624 C C . ALA A 1 78 ? 8.210 15.837 -4.738 1.00 63.91 78 ALA A C 1
ATOM 626 O O . ALA A 1 78 ? 8.819 16.901 -4.796 1.00 63.91 78 ALA A O 1
ATOM 627 N N . SER A 1 79 ? 7.323 15.614 -3.761 1.00 64.88 79 SER A N 1
ATOM 628 C CA . SER A 1 79 ? 6.774 16.699 -2.930 1.00 64.88 79 SER A CA 1
ATOM 629 C C . SER A 1 79 ? 7.744 17.307 -1.904 1.00 64.88 79 SER A C 1
ATOM 631 O O . SER A 1 79 ? 7.531 18.438 -1.483 1.00 64.88 79 SER A O 1
ATOM 633 N N . ASN A 1 80 ? 8.773 16.577 -1.450 1.00 73.25 80 ASN A N 1
ATOM 634 C CA . ASN A 1 80 ? 9.878 17.106 -0.633 1.00 73.25 80 ASN A CA 1
ATOM 635 C C . ASN A 1 80 ? 11.081 16.133 -0.640 1.00 73.25 80 ASN A C 1
ATOM 637 O O . ASN A 1 80 ? 10.906 14.939 -0.884 1.00 73.25 80 ASN A O 1
ATOM 641 N N . ALA A 1 81 ? 12.295 16.623 -0.352 1.00 74.88 81 ALA A N 1
ATOM 642 C CA . ALA A 1 81 ? 13.535 15.834 -0.448 1.00 74.88 81 ALA A CA 1
ATOM 643 C C . ALA A 1 81 ? 13.542 14.578 0.448 1.00 74.88 81 ALA A C 1
ATOM 645 O O . ALA A 1 81 ? 14.014 13.517 0.043 1.00 74.88 81 ALA A O 1
ATOM 646 N N . HIS A 1 82 ? 12.975 14.677 1.651 1.00 72.75 82 HIS A N 1
ATOM 647 C CA . HIS A 1 82 ? 12.908 13.562 2.595 1.00 72.75 82 HIS A CA 1
ATOM 648 C C . HIS A 1 82 ? 11.923 12.464 2.140 1.00 72.75 82 HIS A C 1
ATOM 650 O O . HIS A 1 82 ? 12.212 11.272 2.243 1.00 72.75 82 HIS A O 1
ATOM 656 N N . ASN A 1 83 ? 10.778 12.845 1.574 1.00 76.38 83 ASN A N 1
ATOM 657 C CA . ASN A 1 83 ? 9.791 11.933 1.004 1.00 76.38 83 ASN A CA 1
ATOM 658 C C . ASN A 1 83 ? 10.312 11.309 -0.290 1.00 76.38 83 ASN A C 1
ATOM 660 O O . ASN A 1 83 ? 10.085 10.121 -0.498 1.00 76.38 83 ASN A O 1
ATOM 664 N N . ALA A 1 84 ? 11.043 12.070 -1.108 1.00 82.38 84 ALA A N 1
ATOM 665 C CA . ALA A 1 84 ? 11.695 11.564 -2.310 1.00 82.38 84 ALA A CA 1
ATOM 666 C C . ALA A 1 84 ? 12.741 10.490 -1.969 1.00 82.38 84 ALA A C 1
ATOM 668 O O . ALA A 1 84 ? 12.745 9.424 -2.575 1.00 82.38 84 ALA A O 1
ATOM 669 N N . ALA A 1 85 ? 13.571 10.711 -0.942 1.00 84.38 85 ALA A N 1
ATOM 670 C CA . ALA A 1 85 ? 14.556 9.724 -0.499 1.00 84.38 85 ALA A CA 1
ATOM 671 C C . ALA A 1 85 ? 13.906 8.402 -0.049 1.00 84.38 85 ALA A C 1
ATOM 673 O O . ALA A 1 85 ? 14.326 7.332 -0.489 1.00 84.38 85 ALA A O 1
ATOM 674 N N . ARG A 1 86 ? 12.842 8.464 0.765 1.00 84.31 86 ARG A N 1
ATOM 675 C CA . ARG A 1 86 ? 12.094 7.262 1.182 1.00 84.31 86 ARG A CA 1
ATOM 676 C C . ARG A 1 86 ? 11.386 6.579 0.011 1.00 84.31 86 ARG A C 1
ATOM 678 O O . ARG A 1 86 ? 11.398 5.358 -0.087 1.00 84.31 86 ARG A O 1
ATOM 685 N N . SER A 1 87 ? 10.807 7.362 -0.894 1.00 88.50 87 SER A N 1
ATOM 686 C CA . SER A 1 87 ? 10.165 6.855 -2.109 1.00 88.50 87 SER A CA 1
ATOM 687 C C . SER A 1 87 ? 11.170 6.119 -3.004 1.00 88.50 87 SER A C 1
ATOM 689 O O . SER A 1 87 ? 10.877 5.034 -3.497 1.00 88.50 87 SER A O 1
ATOM 691 N N . ASN A 1 88 ? 12.393 6.642 -3.138 1.00 89.44 88 ASN A N 1
ATOM 692 C CA . ASN A 1 88 ? 13.477 5.994 -3.880 1.00 89.44 88 ASN A CA 1
ATOM 693 C C . ASN A 1 88 ? 13.931 4.682 -3.229 1.00 89.44 88 ASN A C 1
ATOM 695 O O . ASN A 1 88 ? 14.141 3.695 -3.932 1.00 89.44 88 ASN A O 1
ATOM 699 N N . GLN A 1 89 ? 14.057 4.646 -1.897 1.00 88.69 89 GLN A N 1
ATOM 700 C CA . GLN A 1 89 ? 14.352 3.406 -1.169 1.00 88.69 89 GLN A CA 1
ATOM 701 C C . GLN A 1 89 ? 13.281 2.345 -1.435 1.00 88.69 89 G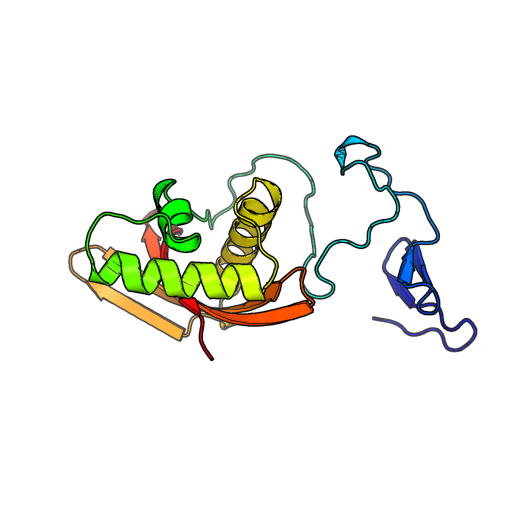LN A C 1
ATOM 703 O O . GLN A 1 89 ? 13.600 1.191 -1.713 1.00 88.69 89 GLN A O 1
ATOM 708 N N . LEU A 1 90 ? 12.013 2.752 -1.430 1.00 89.69 90 LEU A N 1
ATOM 709 C CA . LEU A 1 90 ? 10.902 1.849 -1.686 1.00 89.69 90 LEU A CA 1
ATOM 710 C C . LEU A 1 90 ? 10.876 1.347 -3.132 1.00 89.69 90 LEU A C 1
ATOM 712 O O . LEU A 1 90 ? 10.662 0.162 -3.365 1.00 89.69 90 LEU A O 1
ATOM 716 N N . ALA A 1 91 ? 11.195 2.208 -4.097 1.00 91.44 91 ALA A N 1
ATOM 717 C CA . ALA A 1 91 ? 11.317 1.820 -5.498 1.00 91.44 91 ALA A CA 1
ATOM 718 C C . ALA A 1 91 ? 12.426 0.780 -5.727 1.00 91.44 91 ALA A C 1
ATOM 720 O O . ALA A 1 91 ? 12.241 -0.170 -6.492 1.00 91.44 91 ALA A O 1
ATOM 721 N N . LEU A 1 92 ? 13.573 0.931 -5.054 1.00 92.19 92 LEU A N 1
ATOM 722 C CA . LEU A 1 92 ? 14.649 -0.063 -5.092 1.00 92.19 92 LEU A CA 1
ATOM 723 C C . LEU A 1 92 ? 14.189 -1.402 -4.519 1.00 92.19 92 LEU A C 1
ATOM 725 O O . LEU A 1 92 ? 14.519 -2.450 -5.075 1.00 92.19 92 LEU A O 1
ATOM 729 N N . GLU A 1 93 ? 13.392 -1.365 -3.456 1.00 92.44 93 GLU A N 1
ATOM 730 C CA . GLU A 1 93 ? 12.846 -2.569 -2.849 1.00 92.44 93 GLU A CA 1
ATOM 731 C C . GLU A 1 93 ? 11.818 -3.258 -3.752 1.00 92.44 93 GLU A C 1
ATOM 733 O O . GLU A 1 93 ? 11.915 -4.461 -3.983 1.00 92.44 93 GLU A O 1
ATOM 738 N N . MET A 1 94 ? 10.904 -2.508 -4.370 1.00 92.12 94 MET A N 1
ATOM 739 C CA . MET A 1 94 ? 9.967 -3.056 -5.357 1.00 92.12 94 MET A CA 1
ATOM 740 C C . MET A 1 94 ? 10.708 -3.687 -6.538 1.00 92.12 94 MET A C 1
ATOM 742 O O . MET A 1 94 ? 10.400 -4.810 -6.938 1.00 92.12 94 MET A O 1
ATOM 746 N N . LYS A 1 95 ? 11.768 -3.032 -7.031 1.00 92.06 95 LYS A N 1
ATOM 747 C CA . LYS A 1 95 ? 12.648 -3.594 -8.063 1.00 92.06 95 LYS A CA 1
ATOM 748 C C . LYS A 1 95 ? 13.330 -4.881 -7.594 1.00 92.06 95 LYS A C 1
ATOM 750 O O . LYS A 1 95 ? 13.393 -5.843 -8.357 1.00 92.06 95 LYS A O 1
ATOM 755 N N . ARG A 1 96 ? 13.817 -4.931 -6.348 1.00 91.56 96 ARG A N 1
ATOM 756 C CA . ARG A 1 96 ? 14.414 -6.137 -5.745 1.00 91.56 96 ARG A CA 1
ATOM 757 C C . ARG A 1 96 ? 13.398 -7.277 -5.687 1.00 91.56 96 ARG A C 1
ATOM 759 O O . ARG A 1 96 ? 13.747 -8.412 -6.004 1.00 91.56 96 ARG A O 1
ATOM 766 N N . LEU A 1 97 ? 12.156 -6.973 -5.330 1.00 85.69 97 LEU A N 1
ATOM 767 C CA . LEU A 1 97 ? 11.036 -7.910 -5.262 1.00 85.69 97 LEU A CA 1
ATOM 768 C C . LEU A 1 97 ? 10.489 -8.299 -6.648 1.00 85.69 97 LEU A C 1
ATOM 770 O O . LEU A 1 97 ? 9.723 -9.247 -6.757 1.00 85.69 97 LEU A O 1
ATOM 774 N N . GLY A 1 98 ? 10.893 -7.623 -7.725 1.00 88.19 98 GLY A N 1
ATOM 775 C CA . GLY A 1 98 ? 10.366 -7.872 -9.071 1.00 88.19 98 GLY A CA 1
ATOM 776 C C . GLY A 1 98 ? 8.969 -7.288 -9.300 1.00 88.19 98 GLY A C 1
ATOM 777 O O . GLY A 1 98 ? 8.292 -7.664 -10.254 1.00 88.19 98 GLY A O 1
ATOM 778 N N . VAL A 1 99 ? 8.527 -6.366 -8.443 1.00 86.56 99 VAL A N 1
ATOM 779 C CA . VAL A 1 99 ? 7.249 -5.666 -8.585 1.00 86.56 99 VAL A CA 1
ATOM 780 C C . VAL A 1 99 ? 7.453 -4.453 -9.487 1.00 86.56 99 VAL A C 1
ATOM 782 O O . VAL A 1 99 ? 8.163 -3.510 -9.142 1.00 86.56 99 VAL A O 1
ATOM 785 N N . SER A 1 100 ? 6.834 -4.488 -10.665 1.00 88.19 100 SER A N 1
ATOM 786 C CA . SER A 1 100 ? 6.914 -3.405 -11.653 1.00 88.19 100 SER A CA 1
ATOM 787 C C . SER A 1 100 ? 5.812 -2.364 -11.441 1.00 88.19 100 SER A C 1
ATOM 789 O O . SER A 1 100 ? 4.713 -2.710 -11.012 1.00 88.19 100 SER A O 1
ATOM 791 N N . ASP A 1 101 ? 6.063 -1.101 -11.801 1.00 89.44 101 ASP A N 1
ATOM 792 C CA . ASP A 1 101 ? 5.048 -0.032 -11.772 1.00 89.44 101 ASP A CA 1
ATOM 793 C C . ASP A 1 101 ? 4.091 -0.129 -12.980 1.00 89.44 101 ASP A C 1
ATOM 795 O O . ASP A 1 101 ? 4.033 0.744 -13.843 1.00 89.44 101 ASP A O 1
ATOM 799 N N . ASN A 1 102 ? 3.370 -1.245 -13.072 1.00 84.62 102 ASN A N 1
ATOM 800 C CA . ASN A 1 102 ? 2.326 -1.509 -14.059 1.00 84.62 102 ASN A CA 1
ATOM 801 C C . ASN A 1 102 ? 1.053 -2.018 -13.362 1.00 84.62 102 ASN A C 1
ATOM 803 O O . ASN A 1 102 ? 1.022 -2.173 -12.140 1.00 84.62 102 ASN A O 1
ATOM 807 N N . SER A 1 103 ? -0.017 -2.256 -14.124 1.00 79.69 103 SER A N 1
ATOM 808 C CA . SER A 1 103 ? -1.297 -2.727 -13.574 1.00 79.69 103 SER A CA 1
ATOM 809 C C . SER A 1 103 ? -1.134 -3.990 -12.723 1.00 79.69 103 SER A C 1
ATOM 811 O O . SER A 1 103 ? -1.620 -4.017 -11.597 1.00 79.69 103 SER A O 1
ATOM 813 N N . ALA A 1 104 ? -0.384 -4.980 -13.214 1.00 78.19 104 ALA A N 1
ATOM 814 C CA . ALA A 1 104 ? -0.149 -6.239 -12.514 1.00 78.19 104 ALA A CA 1
ATOM 815 C C . ALA A 1 104 ? 0.609 -6.047 -11.188 1.00 78.19 104 ALA A C 1
ATOM 817 O O . ALA A 1 104 ? 0.184 -6.553 -10.154 1.00 78.19 104 ALA A O 1
ATOM 818 N N . GLY A 1 105 ? 1.705 -5.281 -11.176 1.00 78.00 105 GLY A N 1
ATOM 819 C CA . GLY A 1 105 ? 2.474 -5.029 -9.951 1.00 78.00 105 GLY A CA 1
ATOM 820 C C . GLY A 1 105 ? 1.702 -4.211 -8.915 1.00 78.00 105 GLY A C 1
ATOM 821 O O . GLY A 1 105 ? 1.750 -4.513 -7.722 1.00 78.00 105 GLY A O 1
ATOM 822 N N . ARG A 1 106 ? 0.924 -3.217 -9.359 1.00 84.94 106 ARG A N 1
ATOM 823 C CA . ARG A 1 106 ? 0.031 -2.450 -8.474 1.00 84.94 106 ARG A CA 1
ATOM 824 C C . ARG A 1 106 ? -1.088 -3.314 -7.901 1.00 84.94 106 ARG A C 1
ATOM 826 O O . ARG A 1 106 ? -1.420 -3.162 -6.725 1.00 84.94 106 ARG A O 1
ATOM 833 N N . GLN A 1 107 ? -1.650 -4.213 -8.706 1.00 80.06 107 GLN A N 1
ATOM 834 C CA . GLN A 1 107 ? -2.671 -5.157 -8.266 1.00 80.06 107 GLN A CA 1
ATOM 835 C C . GLN A 1 107 ? -2.119 -6.103 -7.193 1.00 80.06 107 GLN A C 1
ATOM 837 O O . GLN A 1 107 ? -2.694 -6.152 -6.109 1.00 80.06 107 GLN A O 1
ATOM 842 N N . MET A 1 108 ? -0.943 -6.705 -7.418 1.00 82.56 108 MET A N 1
ATOM 843 C CA . MET A 1 108 ? -0.279 -7.568 -6.429 1.00 82.56 108 MET A CA 1
ATOM 844 C C . MET A 1 108 ? -0.093 -6.875 -5.071 1.00 82.56 108 MET A C 1
ATOM 846 O O . MET A 1 108 ? -0.366 -7.461 -4.024 1.00 82.56 108 MET A O 1
ATOM 850 N N . LEU A 1 109 ? 0.355 -5.613 -5.067 1.00 84.75 109 LEU A N 1
ATOM 851 C CA . LEU A 1 109 ? 0.498 -4.841 -3.828 1.00 84.75 109 LEU A CA 1
ATOM 852 C C . LEU A 1 109 ? -0.854 -4.536 -3.176 1.00 84.75 109 LEU A C 1
ATOM 854 O O . LEU A 1 109 ? -0.974 -4.594 -1.954 1.00 84.75 109 LEU A O 1
ATOM 858 N N . THR A 1 110 ? -1.868 -4.212 -3.978 1.00 84.94 110 THR A N 1
ATOM 859 C CA . THR A 1 110 ? -3.219 -3.915 -3.482 1.00 84.94 110 THR A CA 1
ATOM 860 C C . THR A 1 110 ? -3.830 -5.134 -2.803 1.00 84.94 110 THR A C 1
ATOM 862 O O . THR A 1 110 ? -4.345 -5.022 -1.694 1.00 84.94 110 THR A O 1
ATOM 865 N N . GLU A 1 111 ? -3.738 -6.301 -3.435 1.00 81.44 111 GLU A N 1
ATOM 866 C CA . GLU A 1 111 ? -4.256 -7.561 -2.900 1.00 81.44 111 GLU A CA 1
ATOM 867 C C . GLU A 1 111 ? -3.498 -7.981 -1.645 1.00 81.44 111 GLU A C 1
ATOM 869 O O . GLU A 1 111 ? -4.128 -8.302 -0.639 1.00 81.44 111 GLU A O 1
ATOM 874 N N . HIS A 1 112 ? -2.163 -7.891 -1.652 1.00 85.62 112 HIS A N 1
ATOM 875 C CA . HIS A 1 112 ? -1.350 -8.150 -0.462 1.00 85.62 112 HIS A CA 1
ATOM 876 C C . HIS A 1 112 ? -1.795 -7.295 0.728 1.00 85.62 112 HIS A C 1
ATOM 878 O O . HIS A 1 112 ? -2.047 -7.805 1.821 1.00 85.62 112 HIS A O 1
ATOM 884 N N . LEU A 1 113 ? -1.947 -5.987 0.514 1.00 88.81 113 LEU A N 1
ATOM 885 C CA . LEU A 1 113 ? -2.389 -5.072 1.560 1.00 88.81 113 LEU A CA 1
ATOM 886 C C . LEU A 1 113 ? -3.824 -5.371 1.996 1.00 88.81 113 LEU A C 1
ATOM 888 O O . LEU A 1 113 ? -4.105 -5.328 3.191 1.00 88.81 113 LEU A O 1
ATOM 892 N N . ALA A 1 114 ? -4.717 -5.743 1.081 1.00 85.81 114 ALA A N 1
ATOM 893 C CA . ALA A 1 114 ? -6.096 -6.082 1.417 1.00 85.81 114 ALA A CA 1
ATOM 894 C C . ALA A 1 114 ? -6.186 -7.388 2.222 1.00 85.81 114 ALA A C 1
ATOM 896 O O . ALA A 1 114 ? -7.027 -7.522 3.106 1.00 85.81 114 ALA A O 1
ATOM 897 N N . LEU A 1 115 ? -5.302 -8.352 1.965 1.00 83.06 115 LEU A N 1
ATOM 898 C CA . LEU A 1 115 ? -5.175 -9.552 2.791 1.00 83.06 115 LEU A CA 1
ATOM 899 C C . LEU A 1 115 ? -4.593 -9.212 4.168 1.00 83.06 115 LEU A C 1
ATOM 901 O O . LEU A 1 115 ? -5.062 -9.728 5.185 1.00 83.06 115 LEU A O 1
ATOM 905 N N . SER A 1 116 ? -3.626 -8.291 4.222 1.00 85.75 116 SER A N 1
ATOM 906 C CA . SER A 1 116 ? -3.023 -7.844 5.480 1.00 85.75 116 SER A CA 1
ATOM 907 C C . SER A 1 116 ? -4.031 -7.195 6.433 1.00 85.75 116 SER A C 1
ATOM 909 O O . SER A 1 116 ? -3.895 -7.362 7.643 1.00 85.75 116 SER A O 1
ATOM 911 N N . THR A 1 117 ? -5.058 -6.504 5.924 1.00 86.38 117 THR A N 1
ATOM 912 C CA . THR A 1 117 ? -6.083 -5.857 6.763 1.00 86.38 117 THR A CA 1
ATOM 913 C C . THR A 1 117 ? -7.100 -6.851 7.326 1.00 86.38 117 THR A C 1
ATOM 915 O O . THR A 1 117 ? -7.745 -6.561 8.334 1.00 86.38 117 THR A O 1
ATOM 918 N N . LYS A 1 118 ? -7.226 -8.041 6.721 1.00 84.00 118 LYS A N 1
ATOM 919 C CA . LYS A 1 118 ? -8.149 -9.100 7.165 1.00 84.00 118 LYS A CA 1
ATOM 920 C C . LYS A 1 118 ? -7.598 -9.929 8.326 1.00 84.00 118 LYS A C 1
ATOM 922 O O . LYS A 1 118 ? -8.370 -10.459 9.121 1.00 84.00 118 LYS A O 1
ATOM 927 N N . ASN A 1 119 ? -6.277 -10.047 8.444 1.00 79.12 119 ASN A N 1
ATOM 928 C CA . ASN A 1 119 ? -5.647 -10.843 9.494 1.00 79.12 119 ASN A CA 1
ATOM 929 C C . ASN A 1 119 ? -5.511 -10.033 10.793 1.00 79.12 119 ASN A C 1
ATOM 931 O O . ASN A 1 119 ? -4.741 -9.089 10.845 1.00 79.12 119 ASN A O 1
ATOM 935 N N . GLN A 1 120 ? -6.204 -10.391 11.874 1.00 79.75 120 GLN A N 1
ATOM 936 C CA . GLN A 1 120 ? -6.042 -9.682 13.157 1.00 79.75 120 GLN A CA 1
ATOM 937 C C . GLN A 1 120 ? -4.707 -9.988 13.857 1.00 79.75 120 GLN A C 1
ATOM 939 O O . GLN A 1 120 ? -4.214 -9.165 14.622 1.00 79.75 120 GLN A O 1
ATOM 944 N N . GLY A 1 121 ? -4.084 -11.135 13.568 1.00 82.00 121 GLY A N 1
ATOM 945 C CA . GLY A 1 121 ? -2.836 -11.569 14.205 1.00 82.00 121 GLY A CA 1
ATOM 946 C C . GLY A 1 121 ? -1.592 -10.797 13.765 1.00 82.00 121 GLY A C 1
ATOM 947 O O . GLY A 1 121 ? -0.515 -11.029 14.300 1.00 82.00 121 GLY A O 1
ATOM 948 N N . ASN A 1 122 ? -1.723 -9.892 12.794 1.00 87.75 122 ASN A N 1
ATOM 949 C CA . ASN A 1 122 ? -0.613 -9.098 12.277 1.00 87.75 122 ASN A CA 1
ATOM 950 C C . ASN A 1 122 ? -0.641 -7.627 12.721 1.00 87.75 122 ASN A C 1
ATOM 952 O O . ASN A 1 122 ? 0.185 -6.834 12.267 1.00 87.75 122 ASN A O 1
ATOM 956 N N . VAL A 1 123 ? -1.588 -7.257 13.588 1.00 92.06 123 VAL A N 1
ATOM 957 C CA . VAL A 1 123 ? -1.664 -5.922 14.184 1.00 92.06 123 VAL A CA 1
ATOM 958 C C . VAL A 1 123 ? -0.570 -5.801 15.239 1.00 92.06 123 VAL A C 1
ATOM 960 O O . VAL A 1 123 ? -0.612 -6.470 16.266 1.00 92.06 123 VAL A O 1
ATOM 963 N N . MET A 1 124 ? 0.409 -4.938 14.985 1.00 91.50 124 MET A N 1
ATOM 964 C CA . MET A 1 124 ? 1.538 -4.693 15.887 1.00 91.50 124 MET A CA 1
ATOM 965 C C . MET A 1 124 ? 1.222 -3.624 16.921 1.00 91.50 124 MET A C 1
ATOM 967 O O . MET A 1 124 ? 1.606 -3.734 18.081 1.00 91.50 124 MET A O 1
ATOM 971 N N . SER A 1 125 ? 0.522 -2.571 16.510 1.00 92.31 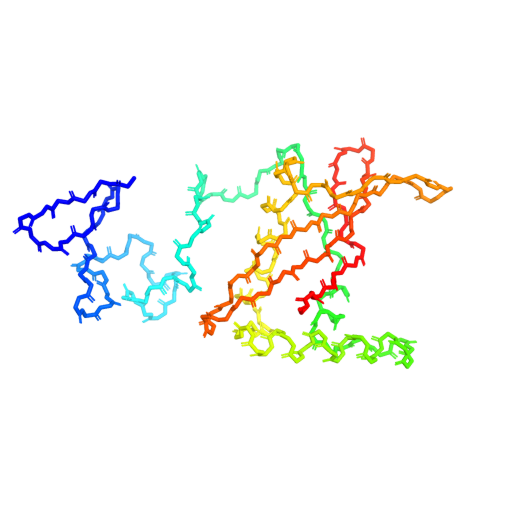125 SER A N 1
ATOM 972 C CA . SER A 1 125 ? 0.087 -1.527 17.431 1.00 92.31 125 SER A CA 1
ATOM 973 C C . SER A 1 125 ? -1.143 -0.807 16.908 1.00 92.31 125 SER A C 1
ATOM 975 O O . SER A 1 125 ? -1.378 -0.726 15.703 1.00 92.31 125 SER A O 1
ATOM 977 N N . THR A 1 126 ? -1.919 -0.252 17.830 1.00 95.25 126 THR A N 1
ATOM 978 C CA . THR A 1 126 ? -3.038 0.638 17.527 1.00 95.25 126 THR A CA 1
ATOM 979 C C . THR A 1 126 ? -2.879 1.910 18.336 1.00 95.25 126 THR A C 1
ATOM 981 O O . THR A 1 126 ? -2.598 1.844 19.533 1.00 95.25 126 THR A O 1
ATOM 984 N N . PHE A 1 127 ? -3.085 3.063 17.715 1.00 95.06 127 PHE A N 1
ATOM 985 C CA . PHE A 1 127 ? -3.024 4.350 18.397 1.00 95.06 127 PHE A CA 1
ATOM 986 C C . PHE A 1 127 ? -4.110 5.285 17.873 1.00 95.06 127 PHE A C 1
ATOM 988 O O . PHE A 1 127 ? -4.653 5.101 16.788 1.00 95.06 127 PHE A O 1
ATOM 995 N N . SER A 1 128 ? -4.474 6.281 18.671 1.00 95.75 128 SER A N 1
ATOM 996 C CA . SER A 1 128 ? -5.461 7.294 18.296 1.00 95.75 128 SER A CA 1
ATOM 997 C C . SER A 1 128 ? -4.904 8.674 18.598 1.00 95.75 128 SER A C 1
ATOM 999 O O . SER A 1 128 ? -4.207 8.862 19.593 1.00 95.75 128 SER A O 1
ATOM 1001 N N . ASN A 1 129 ? -5.195 9.638 17.735 1.00 92.88 129 ASN A N 1
ATOM 1002 C CA . ASN A 1 129 ? -4.857 11.042 17.941 1.00 92.88 129 ASN A CA 1
ATOM 1003 C C . ASN A 1 129 ? -6.012 11.930 17.443 1.00 92.88 129 ASN A C 1
ATOM 1005 O O . ASN A 1 129 ? -7.058 11.430 17.032 1.00 92.88 129 ASN A O 1
ATOM 1009 N N . GLN A 1 130 ? -5.821 13.250 17.452 1.00 93.19 130 GLN A N 1
ATOM 1010 C CA . GLN A 1 130 ? -6.828 14.215 16.985 1.00 93.19 130 GLN A CA 1
ATOM 1011 C C . GLN A 1 130 ? -7.246 14.056 15.508 1.00 93.19 130 GLN A C 1
ATOM 1013 O O . GLN A 1 130 ? -8.254 14.620 15.099 1.00 93.19 130 GLN A O 1
ATOM 1018 N N . TYR A 1 131 ? -6.482 13.308 14.707 1.00 89.19 131 TYR A N 1
ATOM 1019 C CA . TYR A 1 131 ? -6.738 13.056 13.288 1.00 89.19 131 TYR A CA 1
ATOM 1020 C C . TYR A 1 131 ? -7.410 11.699 13.021 1.00 89.19 131 TYR A C 1
ATOM 1022 O O . TYR A 1 131 ? -7.747 11.411 11.875 1.00 89.19 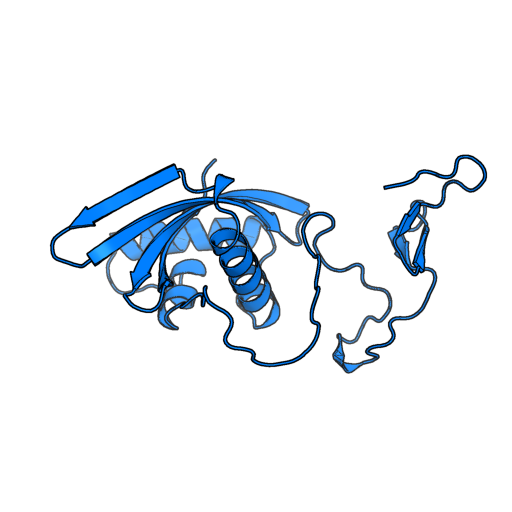131 TYR A O 1
ATOM 1030 N N . GLY A 1 132 ? -7.606 10.861 14.045 1.00 93.31 132 GLY A N 1
ATOM 1031 C CA . GLY A 1 132 ? -8.339 9.599 13.937 1.00 93.31 132 GLY A CA 1
ATOM 1032 C C . GLY A 1 132 ? -7.662 8.414 14.621 1.00 93.31 132 GLY A C 1
ATOM 1033 O O . GLY A 1 132 ? -6.766 8.566 15.458 1.00 93.31 132 GLY A O 1
ATOM 1034 N N . LYS A 1 133 ? -8.124 7.214 14.259 1.00 96.19 133 LYS A N 1
ATOM 1035 C CA . LYS A 1 133 ? -7.614 5.928 14.747 1.00 96.19 133 LYS A CA 1
ATOM 1036 C C . LYS A 1 133 ? -6.676 5.318 13.718 1.00 96.19 133 LYS A C 1
ATOM 1038 O O . LYS A 1 133 ? -6.954 5.358 12.522 1.00 96.19 133 LYS A O 1
ATOM 1043 N N . PHE A 1 134 ? -5.590 4.724 14.185 1.00 96.00 134 PHE A N 1
ATOM 1044 C CA . PHE A 1 134 ? -4.554 4.146 13.346 1.00 96.00 134 PHE A CA 1
ATOM 1045 C C . PHE A 1 134 ? -4.160 2.764 13.850 1.00 96.00 134 PHE A C 1
ATOM 1047 O O . PHE A 1 134 ? -4.156 2.497 15.052 1.00 96.00 134 PHE A O 1
ATOM 1054 N N . GLU A 1 135 ? -3.787 1.907 12.912 1.00 95.25 135 GLU A N 1
ATOM 1055 C CA . GLU A 1 135 ? -3.249 0.578 13.162 1.00 95.25 135 GLU A CA 1
ATOM 1056 C C . GLU A 1 135 ? -1.965 0.386 12.351 1.00 95.25 135 GLU A C 1
ATOM 1058 O O . GLU A 1 135 ? -1.880 0.753 11.178 1.00 95.25 135 GLU A O 1
ATOM 1063 N N . VAL A 1 136 ? -0.947 -0.176 12.990 1.00 95.19 136 VAL A N 1
ATOM 1064 C CA . VAL A 1 136 ? 0.294 -0.603 12.349 1.00 95.19 136 VAL A CA 1
ATOM 1065 C C . VAL A 1 136 ? 0.245 -2.112 12.231 1.00 95.19 136 VAL A C 1
ATOM 1067 O O . VAL A 1 136 ? 0.012 -2.807 13.220 1.00 95.19 136 VAL A O 1
ATOM 1070 N N . ARG A 1 137 ? 0.468 -2.612 11.021 1.00 94.00 137 ARG A N 1
ATOM 1071 C CA . ARG A 1 137 ? 0.447 -4.033 10.691 1.00 94.00 137 ARG A CA 1
ATOM 1072 C C . ARG A 1 137 ? 1.762 -4.446 10.068 1.00 94.00 137 ARG A C 1
ATOM 1074 O O . ARG A 1 137 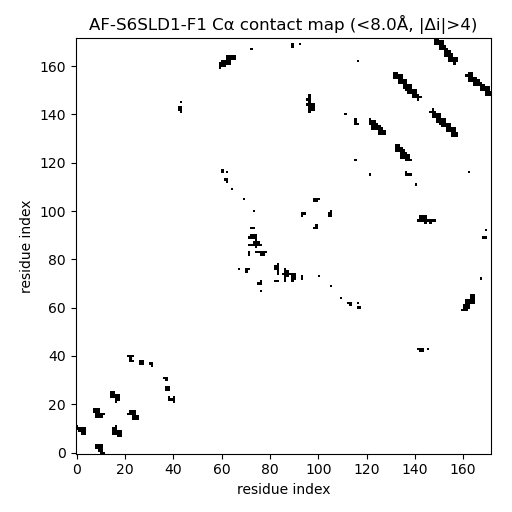? 2.334 -3.686 9.290 1.00 94.00 137 ARG A O 1
ATOM 1081 N N . GLU A 1 138 ? 2.199 -5.658 10.362 1.00 92.25 138 GLU A N 1
ATOM 1082 C CA . GLU A 1 138 ? 3.326 -6.278 9.670 1.00 92.25 138 GLU A CA 1
ATOM 1083 C C . GLU A 1 138 ? 2.848 -7.372 8.721 1.00 92.25 138 GLU A C 1
ATOM 1085 O O . GLU A 1 138 ? 1.842 -8.037 8.946 1.00 92.25 138 GLU A O 1
ATOM 1090 N N . SER A 1 139 ? 3.523 -7.533 7.590 1.00 89.06 139 SER A N 1
ATOM 1091 C CA . SER A 1 139 ? 3.138 -8.538 6.602 1.00 89.06 139 SER A CA 1
ATOM 1092 C C . SER A 1 139 ? 4.336 -8.965 5.770 1.00 89.06 139 SER A C 1
ATOM 1094 O O . SER A 1 139 ? 5.058 -8.119 5.250 1.00 89.06 139 SER A O 1
ATOM 1096 N N . LEU A 1 140 ? 4.536 -10.273 5.627 1.00 88.25 140 LEU A N 1
ATOM 1097 C CA . LEU A 1 140 ? 5.548 -10.822 4.731 1.00 88.25 140 LEU A CA 1
ATOM 1098 C C . LEU A 1 140 ? 5.024 -10.768 3.295 1.00 88.25 140 LEU A C 1
ATOM 1100 O O . LEU A 1 140 ? 3.999 -11.372 2.989 1.00 88.25 140 LEU A O 1
ATOM 1104 N N . PHE A 1 141 ? 5.741 -10.078 2.417 1.00 85.19 141 PHE A N 1
ATOM 1105 C CA . PHE A 1 141 ? 5.476 -10.055 0.987 1.00 85.19 141 PHE A CA 1
ATOM 1106 C C . PHE A 1 141 ? 6.577 -10.807 0.249 1.00 85.19 141 PHE A C 1
ATOM 1108 O O . PHE A 1 141 ? 7.762 -10.541 0.449 1.00 85.19 141 PHE A O 1
ATOM 1115 N N . ILE A 1 142 ? 6.186 -11.723 -0.632 1.00 84.50 142 ILE A N 1
ATOM 1116 C CA . ILE A 1 142 ? 7.099 -12.418 -1.541 1.00 84.50 142 ILE A CA 1
ATOM 1117 C C . ILE A 1 142 ? 6.808 -11.890 -2.941 1.00 84.50 142 ILE A C 1
ATOM 1119 O O . ILE A 1 142 ? 5.668 -11.925 -3.401 1.00 84.50 142 ILE A O 1
ATOM 1123 N N . GLY A 1 143 ? 7.821 -11.331 -3.591 1.00 82.56 143 GLY A N 1
ATOM 1124 C CA . GLY A 1 143 ? 7.666 -10.748 -4.913 1.00 82.56 143 GLY A CA 1
ATOM 1125 C C . GLY A 1 143 ? 7.935 -11.747 -6.045 1.00 82.56 143 GLY A C 1
ATOM 1126 O O . GLY A 1 143 ? 8.539 -12.797 -5.807 1.00 82.56 143 GLY A O 1
A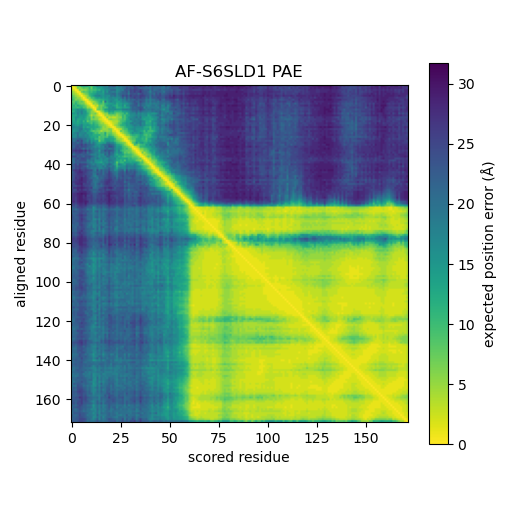TOM 1127 N N . PRO A 1 144 ? 7.569 -11.402 -7.295 1.00 80.69 144 PRO A N 1
ATOM 1128 C CA . PRO A 1 144 ? 7.811 -12.238 -8.475 1.00 80.69 144 PRO A CA 1
ATOM 1129 C C . PRO A 1 144 ? 9.275 -12.642 -8.694 1.00 80.69 144 PRO A C 1
ATOM 1131 O O . PRO A 1 144 ? 9.548 -13.626 -9.374 1.00 80.69 144 PRO A O 1
ATOM 1134 N N . SER A 1 145 ? 10.235 -11.902 -8.127 1.00 79.38 145 SER A N 1
ATOM 1135 C CA . SER A 1 145 ? 11.658 -12.260 -8.192 1.00 79.38 145 SER A CA 1
ATOM 1136 C C . SER A 1 145 ? 12.053 -13.438 -7.289 1.00 79.38 145 SER A C 1
ATOM 1138 O O . SER A 1 145 ? 13.222 -13.821 -7.277 1.00 79.38 145 SER A O 1
ATOM 1140 N N . GLY A 1 146 ? 11.123 -13.970 -6.486 1.00 77.75 146 GLY A N 1
ATOM 1141 C CA . GLY A 1 146 ? 11.379 -14.986 -5.461 1.00 77.75 146 GLY A CA 1
ATOM 1142 C C . GLY A 1 146 ? 11.974 -14.425 -4.166 1.00 77.75 146 GLY A C 1
ATOM 1143 O O . GLY A 1 146 ? 12.221 -15.169 -3.219 1.00 77.75 146 GLY A O 1
ATOM 1144 N N . LYS A 1 147 ? 12.210 -13.109 -4.095 1.00 80.62 147 LYS A N 1
ATOM 1145 C CA . LYS A 1 147 ? 12.685 -12.440 -2.880 1.00 80.62 147 LYS A CA 1
ATOM 1146 C C . LYS A 1 147 ? 11.514 -12.038 -1.992 1.00 80.62 147 LYS A C 1
ATOM 1148 O O . LYS A 1 147 ? 10.441 -11.702 -2.486 1.00 80.62 147 LYS A O 1
ATOM 1153 N N . ALA A 1 148 ? 11.755 -12.016 -0.686 1.00 83.38 148 ALA A N 1
ATOM 1154 C CA . ALA A 1 148 ? 10.767 -11.625 0.309 1.00 83.38 148 ALA A CA 1
ATOM 1155 C C . ALA A 1 148 ? 11.189 -10.367 1.077 1.00 83.38 148 ALA A C 1
ATOM 1157 O O . ALA A 1 148 ? 12.389 -10.108 1.220 1.00 83.38 148 ALA A O 1
ATOM 1158 N N . ALA A 1 149 ? 10.211 -9.609 1.566 1.00 86.31 149 ALA A N 1
ATOM 1159 C CA . ALA A 1 149 ? 10.380 -8.462 2.453 1.00 86.31 149 ALA A CA 1
ATOM 1160 C C . ALA A 1 149 ? 9.254 -8.427 3.488 1.00 86.31 149 ALA A C 1
ATOM 1162 O O . ALA A 1 149 ? 8.102 -8.712 3.161 1.00 86.31 149 ALA A O 1
ATOM 1163 N N . ASN A 1 150 ? 9.570 -8.033 4.719 1.00 88.69 150 ASN A N 1
ATOM 1164 C CA . ASN A 1 150 ? 8.543 -7.701 5.700 1.00 88.69 150 ASN A CA 1
ATOM 1165 C C . ASN A 1 150 ? 8.129 -6.245 5.502 1.00 88.69 150 ASN A C 1
ATOM 1167 O O . ASN A 1 150 ? 8.968 -5.352 5.505 1.00 88.69 150 ASN A O 1
ATOM 1171 N N . PHE A 1 151 ? 6.837 -5.992 5.337 1.00 92.62 151 PHE A N 1
ATOM 1172 C CA . PHE A 1 151 ? 6.283 -4.649 5.262 1.00 92.62 151 PHE A CA 1
ATOM 1173 C C . PHE A 1 151 ? 5.599 -4.283 6.563 1.00 92.62 151 PHE A C 1
ATOM 1175 O O . PHE A 1 151 ? 4.633 -4.935 6.960 1.00 92.62 151 PHE A O 1
ATOM 1182 N N . GLN A 1 152 ? 6.037 -3.178 7.153 1.00 94.88 152 GLN A N 1
ATOM 1183 C CA . GLN A 1 152 ? 5.295 -2.467 8.174 1.00 94.88 152 GLN A CA 1
ATOM 1184 C C . GLN A 1 152 ? 4.402 -1.423 7.497 1.00 94.88 152 GLN A C 1
ATOM 1186 O O . GLN A 1 152 ? 4.879 -0.452 6.907 1.00 94.88 152 GLN A O 1
ATOM 1191 N N . SER A 1 153 ? 3.094 -1.643 7.553 1.00 93.56 153 SER A N 1
ATOM 1192 C CA . SER A 1 153 ? 2.083 -0.781 6.947 1.00 93.56 153 SER A CA 1
ATOM 1193 C C . SER A 1 153 ? 1.268 -0.085 8.028 1.00 93.56 153 SER A C 1
ATOM 1195 O O . SER A 1 153 ? 0.802 -0.719 8.970 1.00 93.56 153 SER A O 1
ATOM 1197 N N . THR A 1 154 ? 1.073 1.222 7.894 1.00 94.81 154 THR A N 1
ATOM 1198 C CA . THR A 1 154 ? 0.185 1.999 8.763 1.00 94.81 154 THR A CA 1
ATOM 1199 C C . THR A 1 154 ? -1.112 2.282 8.029 1.00 94.81 154 THR A C 1
ATOM 1201 O O . THR A 1 154 ? -1.091 2.871 6.944 1.00 94.81 154 THR A O 1
ATOM 1204 N N . PHE A 1 155 ? -2.234 1.924 8.643 1.00 95.06 155 PHE A N 1
ATOM 1205 C CA . PHE A 1 155 ? -3.571 2.221 8.153 1.00 95.06 155 PHE A CA 1
ATOM 1206 C C . PHE A 1 155 ? -4.287 3.170 9.109 1.00 95.06 155 PHE A C 1
ATOM 1208 O O . PHE A 1 155 ? -4.165 3.050 10.325 1.00 95.06 155 PHE A O 1
ATOM 1215 N N . GLN A 1 156 ? -5.050 4.109 8.560 1.00 94.94 156 GLN A N 1
ATOM 1216 C CA . GLN A 1 156 ? -6.077 4.825 9.305 1.00 94.94 156 GLN A CA 1
ATOM 1217 C C . GLN A 1 156 ? -7.359 3.995 9.257 1.00 94.94 156 GLN A C 1
ATOM 1219 O O . GLN A 1 156 ? -7.777 3.571 8.180 1.00 94.94 156 GLN A O 1
ATOM 1224 N N . VAL A 1 157 ? -7.972 3.7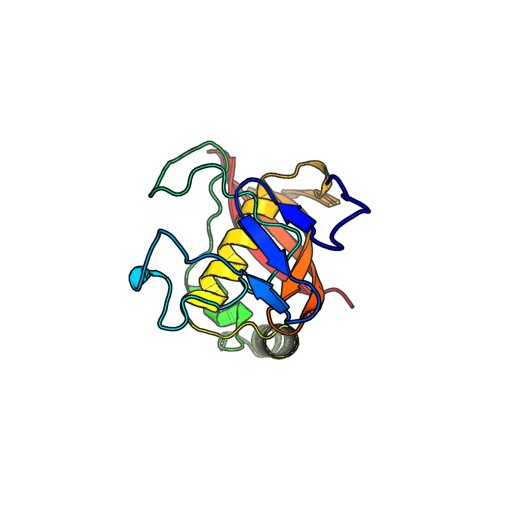66 10.412 1.00 93.56 157 VAL A N 1
ATOM 1225 C CA . VAL A 1 157 ? -9.258 3.077 10.524 1.00 93.56 157 VAL A CA 1
ATOM 1226 C C . VAL A 1 157 ? -10.354 4.138 10.488 1.00 93.56 157 VAL A C 1
ATOM 1228 O O . VAL A 1 157 ? -10.435 4.970 11.393 1.00 93.56 157 VAL A O 1
ATOM 1231 N N . LEU A 1 158 ? -11.145 4.136 9.417 1.00 90.94 158 LEU A N 1
ATOM 1232 C CA . LEU A 1 158 ? -12.283 5.033 9.222 1.00 90.94 158 LEU A CA 1
ATOM 1233 C C . LEU A 1 158 ? -13.514 4.538 10.001 1.00 90.94 158 LEU A C 1
ATOM 1235 O O . LEU A 1 158 ? -13.552 3.398 10.469 1.00 90.94 158 LEU A O 1
ATOM 1239 N N . ASP A 1 159 ? -14.525 5.398 10.140 1.00 87.69 159 ASP A N 1
ATOM 1240 C CA . ASP A 1 159 ? -15.727 5.113 10.941 1.00 87.69 159 ASP A CA 1
ATOM 1241 C C . ASP A 1 159 ? -16.571 3.953 10.381 1.00 87.69 159 ASP A C 1
ATOM 1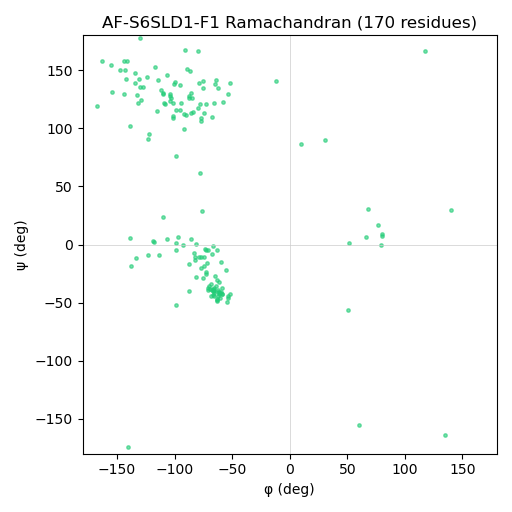243 O O . ASP A 1 159 ? -17.229 3.243 11.137 1.00 87.69 159 ASP A O 1
ATOM 1247 N N . ASP A 1 160 ? -16.503 3.719 9.069 1.00 84.38 160 ASP A N 1
ATOM 1248 C CA . ASP A 1 160 ? -17.128 2.590 8.364 1.00 84.38 160 ASP A CA 1
ATOM 1249 C C . ASP A 1 160 ? -16.308 1.285 8.459 1.00 84.38 160 ASP A C 1
ATOM 1251 O O . ASP A 1 160 ? -16.686 0.256 7.900 1.00 84.38 160 ASP A O 1
ATOM 1255 N N . GLY A 1 161 ? -15.163 1.314 9.149 1.00 85.75 161 GLY A N 1
ATOM 1256 C CA . GLY A 1 161 ? -14.224 0.201 9.224 1.00 85.75 161 GLY A CA 1
ATOM 1257 C C . GLY A 1 161 ? -13.313 0.066 8.000 1.00 85.75 161 GLY A C 1
ATOM 1258 O O . GLY A 1 161 ? -12.560 -0.905 7.917 1.00 85.75 161 GLY A O 1
ATOM 1259 N N . THR A 1 162 ? -13.318 1.006 7.057 1.00 87.75 162 THR A N 1
ATOM 1260 C CA . THR A 1 162 ? -12.342 1.045 5.962 1.00 87.75 162 THR A CA 1
ATOM 1261 C C . THR A 1 162 ? -10.941 1.298 6.522 1.00 87.75 162 THR A C 1
ATOM 1263 O O . THR A 1 162 ? -10.736 2.110 7.427 1.00 87.75 162 THR A O 1
ATOM 1266 N N . ARG A 1 163 ? -9.946 0.588 5.989 1.00 91.88 163 ARG A N 1
ATOM 1267 C CA . ARG A 1 163 ? -8.527 0.765 6.310 1.00 91.88 163 ARG A CA 1
ATOM 1268 C C . ARG A 1 163 ? -7.882 1.558 5.191 1.00 91.88 163 ARG A C 1
ATOM 1270 O O . ARG A 1 163 ? -7.680 1.043 4.096 1.00 91.88 163 ARG A O 1
ATOM 1277 N N . LYS A 1 164 ? -7.527 2.807 5.458 1.00 92.75 164 LYS A N 1
ATOM 1278 C CA . LYS A 1 164 ? -6.858 3.677 4.490 1.00 92.75 164 LYS A CA 1
ATOM 1279 C C . LYS A 1 164 ? -5.348 3.621 4.662 1.00 92.75 164 LYS A C 1
ATOM 1281 O O . LYS A 1 164 ? -4.845 3.951 5.732 1.00 92.75 164 LYS A O 1
ATOM 1286 N N . LEU A 1 165 ? -4.611 3.241 3.620 1.00 93.19 165 LEU A N 1
ATOM 1287 C CA . LEU A 1 165 ? -3.150 3.158 3.666 1.00 93.19 165 LEU A CA 1
ATOM 1288 C C . LEU A 1 165 ? -2.526 4.550 3.846 1.00 93.19 165 LEU A C 1
ATOM 1290 O O . LEU A 1 165 ? -2.671 5.440 3.001 1.00 93.19 165 LEU A O 1
ATOM 1294 N N . ILE A 1 166 ? -1.757 4.713 4.921 1.00 91.62 166 ILE A N 1
ATOM 1295 C CA . ILE A 1 166 ? -1.018 5.940 5.227 1.00 91.62 166 ILE A CA 1
ATOM 1296 C C . ILE A 1 166 ? 0.442 5.805 4.803 1.00 91.62 166 ILE A C 1
ATOM 1298 O O . ILE A 1 166 ? 0.928 6.644 4.042 1.00 91.62 166 ILE A O 1
ATOM 1302 N N . THR A 1 167 ? 1.120 4.743 5.231 1.00 89.06 167 THR A N 1
ATOM 1303 C CA . THR A 1 167 ? 2.550 4.530 4.962 1.00 89.06 167 THR A CA 1
ATOM 1304 C C . THR A 1 167 ? 2.838 3.039 4.830 1.00 89.06 167 THR A C 1
ATOM 1306 O O . THR A 1 167 ? 2.169 2.231 5.467 1.00 89.06 167 THR A O 1
ATOM 1309 N N . LEU A 1 168 ? 3.843 2.691 4.027 1.00 90.69 168 LEU A N 1
ATOM 1310 C CA . LEU A 1 168 ? 4.396 1.346 3.909 1.00 90.69 168 LEU A CA 1
ATOM 1311 C C . LEU A 1 168 ? 5.920 1.436 3.985 1.00 90.69 168 LEU A C 1
ATOM 1313 O O . LEU A 1 168 ? 6.521 2.244 3.277 1.00 90.69 168 LEU A O 1
ATOM 1317 N N . ILE A 1 169 ? 6.523 0.637 4.861 1.00 90.12 169 ILE A N 1
ATOM 1318 C CA . ILE A 1 169 ? 7.961 0.633 5.129 1.00 90.12 169 ILE A CA 1
ATOM 1319 C C . ILE A 1 169 ? 8.472 -0.810 5.026 1.00 90.12 169 ILE A C 1
ATOM 1321 O O . ILE A 1 169 ? 7.950 -1.676 5.728 1.00 90.12 169 ILE A O 1
ATOM 1325 N N . PRO A 1 170 ? 9.472 -1.092 4.177 1.00 87.44 170 PRO A N 1
ATOM 1326 C CA . PRO A 1 170 ? 10.150 -2.375 4.164 1.00 87.44 170 PRO A CA 1
ATOM 1327 C C . PRO A 1 170 ? 11.111 -2.480 5.345 1.00 87.44 170 PRO A C 1
ATOM 1329 O O . PRO A 1 170 ? 11.857 -1.548 5.642 1.00 87.44 170 PRO A O 1
ATOM 1332 N N . LEU A 1 171 ? 11.070 -3.623 6.017 1.00 84.44 171 LEU A N 1
ATOM 1333 C CA . LEU A 1 171 ? 11.976 -4.015 7.085 1.00 84.44 171 LEU A CA 1
ATOM 1334 C C . LEU A 1 171 ? 13.031 -4.968 6.505 1.00 84.44 171 LEU A C 1
ATOM 1336 O O . LEU A 1 171 ? 12.699 -5.843 5.696 1.00 84.44 171 LEU A O 1
ATOM 1340 N N . HIS A 1 172 ? 14.285 -4.774 6.912 1.00 67.44 172 HIS A N 1
ATOM 1341 C CA . HIS A 1 172 ? 15.451 -5.558 6.498 1.00 67.44 172 HIS A CA 1
ATOM 1342 C C . HIS A 1 172 ? 15.969 -6.421 7.643 1.00 67.44 172 HIS A C 1
ATOM 1344 O O . HIS A 1 172 ? 15.926 -5.935 8.796 1.00 67.44 172 HIS A O 1
#

Mean predicted aligned error: 14.06 Å